Protein AF-A0A1M6M2Y8-F1 (afdb_monomer)

pLDDT: mean 76.92, std 15.59, range [41.81, 96.69]

Sequence (132 aa):
MNFKGLVFGFLFFLIISNGQVYSQQCHSYRVINIDSTENYYLISVERNHRKFLIVSLKKPMKPQRKILLSESYCFQLLKHKWMQELPVNVSDIPTSLIIEGKTIWSTEDDYSVYSTKNLKGLNYVKRGSCPN

Secondary structure (DSSP, 8-state):
--HHHHHHHHHHHHHHHH--------EEEEEEEEEE-SSEEEEEEEETTEEEEEEEE------SSB--TT-EEEE-EEE-HHHHSS-SSGGGS-SEEEETTEEEEETTS-PEEEEETTEETTEE---S----

Radius of gyration: 19.98 Å; Cα contacts (8 Å, |Δi|>4): 210; chains: 1; bounding box: 63×41×28 Å

Organism: NCBI:txid797419

Solvent-accessible surface area (backbone atoms only — not comparable to full-atom values): 7888 Å² total; per-residue (Å²): 132,65,67,70,60,54,54,52,51,52,54,53,48,50,55,60,68,70,54,70,70,76,71,72,69,38,40,70,28,32,26,74,45,79,49,69,57,93,59,34,33,43,35,33,28,34,48,95,94,41,49,36,33,35,53,27,56,66,57,97,66,87,74,85,40,64,69,53,76,75,38,72,47,69,41,39,77,37,79,26,69,78,70,71,71,56,57,91,49,80,91,63,50,70,64,54,46,69,55,93,90,38,79,77,40,36,78,90,44,84,50,54,59,22,28,47,85,32,45,57,32,62,23,54,41,95,63,92,75,54,84,131

Mean predicted aligned error: 11.97 Å

Nearest PDB structures (foldseek):
  4gop-assembly2_Y  TM=6.278E-01  e=3.301E-02  Mycosarcoma maydis
  8x70-assembly3_C  TM=6.243E-01  e=3.698E-02  Homo sapiens
  8soj-assembly1_B  TM=6.582E-01  e=8.652E-02  Enterovirus A71
  4jbm-assembly1_A  TM=6.202E-01  e=6.158E-02  Mus musculus
  4jbm-assembly2_B  TM=6.342E-01  e=9.157E-02  Mus musculus

Structure (mmCIF, N/CA/C/O backbone):
data_AF-A0A1M6M2Y8-F1
#
_entry.id   AF-A0A1M6M2Y8-F1
#
loop_
_atom_site.group_PDB
_atom_site.id
_atom_site.type_symbol
_atom_site.label_atom_id
_atom_site.label_alt_id
_atom_site.label_comp_id
_atom_site.label_asym_id
_atom_site.label_entity_id
_atom_site.label_seq_id
_atom_site.pdbx_PDB_ins_code
_atom_site.Cartn_x
_atom_site.Cartn_y
_atom_site.Cartn_z
_atom_site.occupancy
_atom_site.B_iso_or_equiv
_atom_site.auth_seq_id
_atom_site.auth_comp_id
_atom_site.auth_asym_id
_atom_site.auth_atom_id
_atom_site.pdbx_PDB_model_num
ATOM 1 N N . MET A 1 1 ? 56.062 17.357 -8.546 1.00 54.41 1 MET A N 1
ATOM 2 C CA . MET A 1 1 ? 54.637 16.979 -8.398 1.00 54.41 1 MET A CA 1
ATOM 3 C C . MET A 1 1 ? 54.313 16.997 -6.908 1.00 54.41 1 MET A C 1
ATOM 5 O O . MET A 1 1 ? 54.933 16.251 -6.162 1.00 54.41 1 MET A O 1
ATOM 9 N N . ASN A 1 2 ? 53.480 17.933 -6.442 1.00 57.50 2 ASN A N 1
ATOM 10 C CA . ASN A 1 2 ? 53.303 18.193 -5.007 1.00 57.50 2 ASN A CA 1
ATOM 11 C C . ASN A 1 2 ? 52.448 17.102 -4.347 1.00 57.50 2 ASN A C 1
ATOM 13 O O . ASN A 1 2 ? 51.243 17.037 -4.578 1.00 57.50 2 ASN A O 1
ATOM 17 N N . PHE A 1 3 ? 53.069 16.291 -3.486 1.00 64.38 3 PHE A N 1
ATOM 18 C CA . PHE A 1 3 ? 52.444 15.178 -2.754 1.00 64.38 3 PHE A CA 1
ATOM 19 C C . PHE A 1 3 ? 51.147 15.591 -2.029 1.00 64.38 3 PHE A C 1
ATOM 21 O O . PHE A 1 3 ? 50.171 14.849 -2.003 1.00 64.38 3 PHE A O 1
ATOM 28 N N . LYS A 1 4 ? 51.089 16.839 -1.541 1.00 63.75 4 LYS A N 1
ATOM 29 C CA . LYS A 1 4 ? 49.909 17.422 -0.882 1.00 63.75 4 LYS A CA 1
ATOM 30 C C . LYS A 1 4 ? 48.677 17.530 -1.795 1.00 63.75 4 LYS A C 1
ATOM 32 O O . LYS A 1 4 ? 47.564 17.333 -1.322 1.00 63.75 4 LYS A O 1
ATOM 37 N N . GLY A 1 5 ? 48.859 17.805 -3.090 1.00 66.50 5 GLY A N 1
ATOM 38 C CA . GLY A 1 5 ? 47.750 17.900 -4.050 1.00 66.50 5 GLY A CA 1
ATOM 39 C C . GLY A 1 5 ? 47.151 16.537 -4.406 1.00 66.50 5 GLY A C 1
ATOM 40 O O . GLY A 1 5 ? 45.947 16.424 -4.615 1.00 66.50 5 GLY A O 1
ATOM 41 N N . LEU A 1 6 ? 47.981 15.490 -4.395 1.00 70.12 6 LEU A N 1
ATOM 42 C CA . LEU A 1 6 ? 47.572 14.109 -4.664 1.00 70.12 6 LEU A CA 1
ATOM 43 C C . LEU A 1 6 ? 46.696 13.549 -3.533 1.00 70.12 6 LEU A C 1
ATOM 45 O O . LEU A 1 6 ? 45.670 12.926 -3.796 1.00 70.12 6 LEU A O 1
ATOM 49 N N . VAL A 1 7 ? 47.047 13.853 -2.279 1.00 73.12 7 VAL A N 1
ATOM 50 C CA . VAL A 1 7 ? 46.260 13.463 -1.097 1.00 73.12 7 VAL A CA 1
ATOM 51 C C . VAL A 1 7 ? 44.898 14.166 -1.073 1.00 73.12 7 VAL A C 1
ATOM 53 O O . VAL A 1 7 ? 43.882 13.525 -0.809 1.00 73.12 7 VAL A O 1
ATOM 56 N N . PHE A 1 8 ? 44.852 15.461 -1.406 1.00 69.12 8 PHE A N 1
ATOM 57 C CA . PHE A 1 8 ? 43.591 16.206 -1.494 1.00 69.12 8 PHE A CA 1
ATOM 58 C C . PHE A 1 8 ? 42.676 15.681 -2.608 1.00 69.12 8 PHE A C 1
ATOM 60 O O . PHE A 1 8 ? 41.477 15.522 -2.384 1.00 69.12 8 PHE A O 1
ATOM 67 N N . GLY A 1 9 ? 43.234 15.355 -3.779 1.00 71.56 9 GLY A N 1
ATOM 68 C CA . GLY A 1 9 ? 42.477 14.744 -4.873 1.00 71.56 9 GLY A CA 1
ATOM 69 C C . GLY A 1 9 ? 41.898 13.378 -4.498 1.00 71.56 9 GLY A C 1
ATOM 70 O O . GLY A 1 9 ? 40.733 13.109 -4.778 1.00 71.56 9 GLY A O 1
ATOM 71 N N . PHE A 1 10 ? 42.674 12.545 -3.798 1.00 72.81 10 PHE A N 1
ATOM 72 C CA . PHE A 1 10 ? 42.231 11.221 -3.353 1.00 72.81 10 PHE A CA 1
ATOM 73 C C . PHE A 1 10 ? 41.116 11.298 -2.297 1.00 72.81 10 PHE A C 1
ATOM 75 O O . PHE A 1 10 ? 40.130 10.570 -2.387 1.00 72.81 10 PHE A O 1
ATOM 82 N N . LEU A 1 11 ? 41.217 12.229 -1.340 1.00 69.94 11 LEU A N 1
ATOM 83 C CA . LEU A 1 11 ? 40.155 12.480 -0.357 1.00 69.94 11 LEU A CA 1
ATOM 84 C C . LEU A 1 11 ? 38.866 12.989 -1.014 1.00 69.94 11 LEU A C 1
ATOM 86 O O . LEU A 1 11 ? 37.782 12.530 -0.662 1.00 69.94 11 LEU A O 1
ATOM 90 N N . PHE A 1 12 ? 38.965 13.886 -1.998 1.00 65.94 12 PHE A N 1
ATOM 91 C CA . PHE A 1 12 ? 37.797 14.372 -2.738 1.00 65.94 12 PHE A CA 1
ATOM 92 C C . PHE A 1 12 ? 37.138 13.250 -3.557 1.00 65.94 12 PHE A C 1
ATOM 94 O O . PHE A 1 12 ? 35.914 13.128 -3.571 1.00 65.94 12 PHE A O 1
ATOM 101 N N . PHE A 1 13 ? 37.943 12.372 -4.165 1.00 63.41 13 PHE A N 1
ATOM 102 C CA . PHE A 1 13 ? 37.451 11.203 -4.893 1.00 63.41 13 PHE A CA 1
ATOM 103 C C . PHE A 1 13 ? 36.736 10.206 -3.970 1.00 63.41 13 PHE A C 1
ATOM 105 O O . PHE A 1 13 ? 35.665 9.728 -4.329 1.00 63.41 13 PHE A O 1
ATOM 112 N N . LEU A 1 14 ? 37.255 9.968 -2.757 1.00 65.44 14 LEU A N 1
ATOM 113 C CA . LEU A 1 14 ? 36.609 9.116 -1.747 1.00 65.44 14 LEU A CA 1
ATOM 114 C C . LEU A 1 14 ? 35.266 9.674 -1.254 1.00 65.44 14 LEU A C 1
ATOM 116 O O . LEU A 1 14 ? 34.343 8.902 -0.992 1.00 65.44 14 LEU A O 1
ATOM 120 N N . ILE A 1 15 ? 35.135 10.999 -1.135 1.00 62.66 15 ILE A N 1
ATOM 121 C CA . ILE A 1 15 ? 33.869 11.652 -0.764 1.00 62.66 15 ILE A CA 1
ATOM 122 C C . ILE A 1 15 ? 32.834 11.491 -1.887 1.00 62.66 15 ILE A C 1
ATOM 124 O O . ILE A 1 15 ? 31.676 11.184 -1.608 1.00 62.66 15 ILE A O 1
ATOM 128 N N . ILE A 1 16 ? 33.243 11.637 -3.152 1.00 61.31 16 ILE A N 1
ATOM 129 C CA . ILE A 1 16 ? 32.351 11.447 -4.307 1.00 61.31 16 ILE A CA 1
ATOM 130 C C . ILE A 1 16 ? 31.974 9.966 -4.472 1.00 61.31 16 ILE A C 1
ATOM 132 O O . ILE A 1 16 ? 30.812 9.661 -4.731 1.00 61.31 16 ILE A O 1
ATOM 136 N N . SER A 1 17 ? 32.916 9.036 -4.283 1.00 57.50 17 SER A N 1
ATOM 137 C CA . SER A 1 17 ? 32.672 7.601 -4.472 1.00 57.50 17 SER A CA 1
ATOM 138 C C . SER A 1 17 ? 31.852 6.971 -3.342 1.00 57.50 17 SER A C 1
ATOM 140 O O . SER A 1 17 ? 31.056 6.076 -3.607 1.00 57.50 17 SER A O 1
ATOM 142 N N . ASN A 1 18 ? 31.990 7.451 -2.099 1.00 51.19 18 ASN A N 1
ATOM 143 C CA . ASN A 1 18 ? 31.126 7.040 -0.980 1.00 51.19 18 ASN A CA 1
ATOM 144 C C . ASN A 1 18 ? 29.798 7.807 -0.934 1.00 51.19 18 ASN A C 1
ATOM 146 O O . ASN A 1 18 ? 28.884 7.430 -0.203 1.00 51.19 18 ASN A O 1
ATOM 150 N N . GLY A 1 19 ? 29.657 8.845 -1.757 1.00 47.97 19 GLY A N 1
ATOM 151 C CA . GLY A 1 19 ? 28.412 9.553 -2.012 1.00 47.97 19 GLY A CA 1
ATOM 152 C C . GLY A 1 19 ? 27.439 8.771 -2.894 1.00 47.97 19 GLY A C 1
ATOM 153 O O . GLY A 1 19 ? 26.688 9.386 -3.646 1.00 47.97 19 GLY A O 1
ATOM 154 N N . GLN A 1 20 ? 27.383 7.437 -2.801 1.00 41.94 20 GLN A N 1
ATOM 155 C CA . GLN A 1 20 ? 26.170 6.711 -3.178 1.00 41.94 20 GLN A CA 1
ATOM 156 C C . GLN A 1 20 ? 25.093 7.020 -2.135 1.00 41.94 20 GLN A C 1
ATOM 158 O O . GLN A 1 20 ? 24.687 6.188 -1.325 1.00 41.94 20 GLN A O 1
ATOM 163 N N . VAL A 1 21 ? 24.613 8.264 -2.158 1.00 45.44 21 VAL A N 1
ATOM 164 C CA . VAL A 1 21 ? 23.296 8.596 -1.646 1.00 45.44 21 VAL A CA 1
ATOM 165 C C . VAL A 1 21 ? 22.366 7.740 -2.489 1.00 45.44 21 VAL A C 1
ATOM 167 O O . VAL A 1 21 ? 22.090 8.071 -3.640 1.00 45.44 21 VAL A O 1
ATOM 170 N N . TYR A 1 22 ? 21.949 6.596 -1.946 1.00 43.72 22 TYR A N 1
ATOM 171 C CA . TYR A 1 22 ? 20.821 5.832 -2.453 1.00 43.72 22 TYR A CA 1
ATOM 172 C C . TYR A 1 22 ? 19.627 6.781 -2.411 1.00 43.72 22 TYR A C 1
ATOM 174 O O . TYR A 1 22 ? 18.881 6.831 -1.430 1.00 43.72 22 TYR A O 1
ATOM 182 N N . SER A 1 23 ? 19.484 7.604 -3.451 1.00 45.38 23 SER A N 1
ATOM 183 C CA . SER A 1 23 ? 18.272 8.351 -3.686 1.00 45.38 23 SER A CA 1
ATOM 184 C C . SER A 1 23 ? 17.229 7.264 -3.877 1.00 45.38 23 SER A C 1
ATOM 186 O O . SER A 1 23 ? 17.241 6.494 -4.834 1.00 45.38 23 SER A O 1
ATOM 188 N N . GLN A 1 24 ? 16.424 7.060 -2.844 1.00 56.03 24 GLN A N 1
ATOM 189 C CA . GLN A 1 24 ? 15.319 6.123 -2.882 1.00 56.03 24 GLN A CA 1
ATOM 190 C C . GLN A 1 24 ? 14.370 6.679 -3.939 1.00 56.03 24 GLN A C 1
ATOM 192 O O . GLN A 1 24 ? 13.633 7.627 -3.675 1.00 56.03 24 GLN A O 1
ATOM 197 N N . GLN A 1 25 ? 14.504 6.174 -5.165 1.00 68.69 25 GLN A N 1
ATOM 198 C CA . GLN A 1 25 ? 13.872 6.765 -6.333 1.00 68.69 25 GLN A CA 1
ATOM 199 C C . GLN A 1 25 ? 12.356 6.719 -6.149 1.00 68.69 25 GLN A C 1
ATOM 201 O O . GLN A 1 25 ? 11.756 5.661 -5.946 1.00 68.69 25 GLN A O 1
ATOM 206 N N . CYS A 1 26 ? 11.739 7.897 -6.169 1.00 82.25 26 CYS A N 1
ATOM 207 C CA . CYS A 1 26 ? 10.295 8.008 -6.188 1.00 82.25 26 CYS A CA 1
ATOM 208 C C . CYS A 1 26 ? 9.797 7.588 -7.576 1.00 82.25 26 CYS A C 1
ATOM 210 O O . CYS A 1 26 ? 10.320 8.040 -8.596 1.00 82.25 26 CYS A O 1
ATOM 212 N N . HIS A 1 27 ? 8.784 6.728 -7.619 1.00 89.38 27 HIS A N 1
ATOM 213 C CA . HIS A 1 27 ? 8.211 6.241 -8.872 1.00 89.38 27 HIS A CA 1
ATOM 214 C C . HIS A 1 27 ? 6.695 6.388 -8.865 1.00 89.38 27 HIS A C 1
ATOM 216 O O . HIS A 1 27 ? 6.080 6.398 -7.800 1.00 89.38 27 HIS A O 1
ATOM 222 N N . SER A 1 28 ? 6.099 6.489 -10.054 1.00 92.38 28 SER A N 1
ATOM 223 C CA . SER A 1 28 ? 4.647 6.452 -10.220 1.00 92.38 28 SER A CA 1
ATOM 224 C C . SER A 1 28 ? 4.140 5.016 -10.077 1.00 92.38 28 SER A C 1
ATOM 226 O O . SER A 1 28 ? 4.658 4.108 -10.733 1.00 92.38 28 SER A O 1
ATOM 228 N N . TYR A 1 29 ? 3.143 4.823 -9.218 1.00 93.94 29 TYR A N 1
ATOM 229 C CA . TYR A 1 29 ? 2.431 3.562 -9.045 1.00 93.94 29 TYR A CA 1
ATOM 230 C C . TYR A 1 29 ? 0.934 3.804 -9.165 1.00 93.94 29 TYR A C 1
ATOM 232 O O . TYR A 1 29 ? 0.416 4.796 -8.648 1.00 93.94 29 TYR A O 1
ATOM 240 N N . ARG A 1 30 ? 0.230 2.877 -9.809 1.00 95.88 30 ARG A N 1
ATOM 241 C CA . ARG A 1 30 ? -1.231 2.874 -9.881 1.00 95.88 30 ARG A CA 1
ATOM 242 C C . ARG A 1 30 ? -1.802 2.168 -8.658 1.00 95.88 30 ARG A C 1
ATOM 244 O O . ARG A 1 30 ? -1.350 1.079 -8.321 1.00 95.88 30 ARG A O 1
ATOM 251 N N . VAL A 1 31 ? -2.795 2.758 -8.003 1.00 96.44 31 VAL A N 1
ATOM 252 C CA . VAL A 1 31 ? -3.509 2.110 -6.895 1.00 96.44 31 VAL A CA 1
ATOM 253 C C . VAL A 1 31 ? -4.506 1.110 -7.469 1.00 96.44 31 VAL A C 1
ATOM 255 O O . VAL A 1 31 ? -5.388 1.489 -8.235 1.00 96.44 31 VAL A O 1
ATOM 258 N N . ILE A 1 32 ? -4.377 -0.161 -7.099 1.00 95.56 32 ILE A N 1
ATOM 259 C CA . ILE A 1 32 ? -5.225 -1.242 -7.625 1.00 95.56 32 ILE A CA 1
ATOM 260 C C . ILE A 1 32 ? -6.234 -1.749 -6.599 1.00 95.56 32 ILE A C 1
ATOM 262 O O . ILE A 1 32 ? -7.333 -2.140 -6.975 1.00 95.56 32 ILE A O 1
ATOM 266 N N . ASN A 1 33 ? -5.893 -1.702 -5.310 1.00 94.56 33 ASN A N 1
ATOM 267 C CA . ASN A 1 33 ? -6.803 -2.073 -4.235 1.00 94.56 33 ASN A CA 1
ATOM 268 C C . ASN A 1 33 ? -6.513 -1.255 -2.973 1.00 94.56 33 ASN A C 1
ATOM 270 O O . ASN A 1 33 ? -5.365 -0.894 -2.705 1.00 94.56 33 ASN A O 1
ATOM 274 N N . ILE A 1 34 ? -7.556 -0.976 -2.196 1.00 94.75 34 ILE A N 1
ATOM 275 C CA . ILE A 1 34 ? -7.457 -0.350 -0.878 1.00 94.75 34 ILE A CA 1
ATOM 276 C C . ILE A 1 34 ? -8.313 -1.170 0.071 1.00 94.75 34 ILE A C 1
ATOM 278 O O . ILE A 1 34 ? -9.531 -1.226 -0.068 1.00 94.75 34 ILE A O 1
ATOM 282 N N . ASP A 1 35 ? -7.663 -1.740 1.068 1.00 92.75 35 ASP A N 1
ATOM 283 C CA . ASP A 1 35 ? -8.287 -2.512 2.123 1.00 92.75 35 ASP A CA 1
ATOM 284 C C . ASP A 1 35 ? -7.883 -1.938 3.492 1.00 92.75 35 ASP A C 1
ATOM 286 O O . ASP A 1 35 ? -7.051 -1.026 3.596 1.00 92.75 35 ASP A O 1
ATOM 290 N N . SER A 1 36 ? -8.493 -2.421 4.569 1.00 91.31 36 SER A N 1
ATOM 291 C CA . SER A 1 36 ? -8.187 -1.972 5.920 1.00 91.31 36 SER A CA 1
ATOM 292 C C . SER A 1 36 ? -8.342 -3.070 6.962 1.00 91.31 36 SER A C 1
ATOM 294 O O . SER A 1 36 ? -9.168 -3.970 6.823 1.00 91.31 36 SER A O 1
ATOM 296 N N . THR A 1 37 ? -7.552 -2.952 8.020 1.00 89.81 37 THR A N 1
ATOM 297 C CA . THR A 1 37 ? -7.695 -3.691 9.278 1.00 89.81 37 THR A CA 1
ATOM 298 C C . THR A 1 37 ? -8.210 -2.736 10.355 1.00 89.81 37 THR A C 1
ATOM 300 O O . THR A 1 37 ? -8.757 -1.687 10.012 1.00 89.81 37 THR A O 1
ATOM 303 N N . GLU A 1 38 ? -8.056 -3.039 11.642 1.00 88.75 38 GLU A N 1
ATOM 304 C CA . GLU A 1 38 ? -8.403 -2.106 12.713 1.00 88.75 38 GLU A CA 1
ATOM 305 C C . GLU A 1 38 ? -7.523 -0.851 12.638 1.00 88.75 38 GLU A C 1
ATOM 307 O O . GLU A 1 38 ? -8.051 0.247 12.432 1.00 88.75 38 GLU A O 1
ATOM 312 N N . ASN A 1 39 ? -6.194 -1.015 12.664 1.00 90.31 39 ASN A N 1
ATOM 313 C CA . ASN A 1 39 ? -5.245 0.099 12.759 1.00 90.31 39 ASN A CA 1
ATOM 314 C C . ASN A 1 39 ? -4.522 0.447 11.455 1.00 90.31 39 ASN A C 1
ATOM 316 O O . ASN A 1 39 ? -3.840 1.476 11.393 1.00 90.31 39 ASN A O 1
ATOM 320 N N . TYR A 1 40 ? -4.674 -0.346 10.393 1.00 91.56 40 TYR A N 1
ATOM 321 C CA . TYR A 1 40 ? -3.919 -0.157 9.155 1.00 91.56 40 TYR A CA 1
ATOM 322 C C . TYR A 1 40 ? -4.811 -0.048 7.918 1.00 91.56 40 TYR A C 1
ATOM 324 O O . TYR A 1 40 ? -5.912 -0.591 7.845 1.00 91.56 40 TYR A O 1
ATOM 332 N N . TYR A 1 41 ? -4.308 0.678 6.925 1.00 93.50 41 TYR A N 1
ATOM 333 C CA . TYR A 1 41 ? -4.714 0.564 5.533 1.00 93.50 41 TYR A CA 1
ATOM 334 C C . TYR A 1 41 ? -3.704 -0.310 4.797 1.00 93.50 41 TYR A C 1
ATOM 336 O O . TYR A 1 41 ? -2.492 -0.133 4.953 1.00 93.50 41 TYR A O 1
ATOM 344 N N . LEU A 1 42 ? -4.227 -1.215 3.979 1.00 93.19 42 LEU A N 1
ATOM 345 C CA . LEU A 1 42 ? -3.489 -2.133 3.124 1.00 93.19 42 LEU A CA 1
ATOM 346 C C . LEU A 1 42 ? -3.735 -1.694 1.681 1.00 93.19 42 LEU A C 1
ATOM 348 O O . LEU A 1 42 ? -4.845 -1.804 1.169 1.00 93.19 42 LEU A O 1
ATOM 352 N N . ILE A 1 43 ? -2.729 -1.104 1.051 1.00 94.62 43 ILE A N 1
ATOM 353 C CA . ILE A 1 43 ? -2.883 -0.412 -0.229 1.00 94.62 43 ILE A CA 1
ATOM 354 C C . ILE A 1 43 ? -2.044 -1.154 -1.259 1.00 94.62 43 ILE A C 1
ATOM 356 O O . ILE A 1 43 ? -0.817 -1.042 -1.271 1.00 94.62 43 ILE A O 1
ATOM 360 N N . SER A 1 44 ? -2.703 -1.915 -2.122 1.00 94.00 44 SER A N 1
ATOM 361 C CA . SER A 1 44 ? -2.039 -2.592 -3.229 1.00 94.00 44 SER A CA 1
ATOM 362 C C . SER A 1 44 ? -1.824 -1.595 -4.360 1.00 94.00 44 SER A C 1
ATOM 364 O O . SER A 1 44 ? -2.759 -0.926 -4.814 1.00 94.00 44 SER A O 1
ATOM 366 N N . VAL A 1 45 ? -0.587 -1.508 -4.829 1.00 94.12 45 VAL A N 1
ATOM 367 C CA . VAL A 1 45 ? -0.190 -0.653 -5.944 1.00 94.12 45 VAL A CA 1
ATOM 368 C C . VAL A 1 45 ? 0.560 -1.465 -6.989 1.00 94.12 45 VAL A C 1
ATOM 370 O O . VAL A 1 45 ? 1.199 -2.462 -6.661 1.00 94.12 45 VAL A O 1
ATOM 373 N N . GLU A 1 46 ? 0.515 -1.039 -8.244 1.00 93.44 46 GLU A N 1
ATOM 374 C CA . GLU A 1 46 ? 1.238 -1.692 -9.331 1.00 93.44 46 GLU A CA 1
ATOM 375 C C . GLU A 1 46 ? 2.143 -0.716 -10.083 1.00 93.44 46 GLU A C 1
ATOM 377 O O . GLU A 1 46 ? 1.843 0.474 -10.228 1.00 93.44 46 GLU A O 1
ATOM 382 N N . ARG A 1 47 ? 3.251 -1.252 -10.594 1.00 91.94 47 ARG A N 1
ATOM 383 C CA . ARG A 1 47 ? 4.122 -0.601 -11.571 1.00 91.94 47 ARG A CA 1
ATOM 384 C C . ARG A 1 47 ? 4.759 -1.667 -12.454 1.00 91.94 47 ARG A C 1
ATOM 386 O O . ARG A 1 47 ? 5.354 -2.608 -11.938 1.00 91.94 47 ARG A O 1
ATOM 393 N N . ASN A 1 48 ? 4.704 -1.486 -13.774 1.00 90.25 48 ASN A N 1
ATOM 394 C CA . ASN A 1 48 ? 5.295 -2.407 -14.755 1.00 90.25 48 ASN A CA 1
ATOM 395 C C . ASN A 1 48 ? 4.851 -3.869 -14.537 1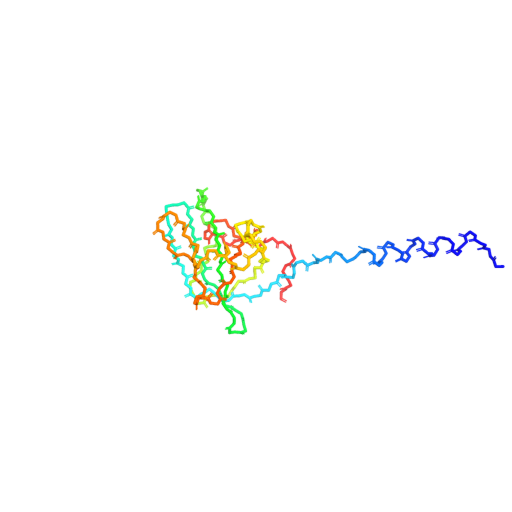.00 90.25 48 ASN A C 1
ATOM 397 O O . ASN A 1 48 ? 5.694 -4.764 -14.519 1.00 90.25 48 ASN A O 1
ATOM 401 N N . HIS A 1 49 ? 3.550 -4.094 -14.307 1.00 87.25 49 HIS A N 1
ATOM 402 C CA . HIS A 1 49 ? 2.948 -5.401 -13.988 1.00 87.25 49 HIS A CA 1
ATOM 403 C C . HIS A 1 49 ? 3.446 -6.062 -12.692 1.00 87.25 49 HIS A C 1
ATOM 405 O O . HIS A 1 49 ? 3.038 -7.173 -12.368 1.00 87.25 49 HIS A O 1
ATOM 411 N N . ARG A 1 50 ? 4.306 -5.389 -11.919 1.00 87.56 50 ARG A N 1
ATOM 412 C CA . ARG A 1 50 ? 4.709 -5.828 -10.583 1.00 87.56 50 ARG A CA 1
ATOM 413 C C . ARG A 1 50 ? 3.813 -5.175 -9.556 1.00 87.56 50 ARG A C 1
ATOM 415 O O . ARG A 1 50 ? 3.544 -3.973 -9.644 1.00 87.56 50 ARG A O 1
ATOM 422 N N . LYS A 1 51 ? 3.384 -5.957 -8.575 1.00 89.25 51 LYS A N 1
ATOM 423 C CA . LYS A 1 51 ? 2.508 -5.481 -7.518 1.00 89.25 51 LYS A CA 1
ATOM 424 C C . LYS A 1 51 ? 3.265 -5.329 -6.203 1.00 89.25 51 LYS A C 1
ATOM 426 O O . LYS A 1 51 ? 4.186 -6.076 -5.894 1.00 89.25 51 LYS A O 1
ATOM 431 N N . PHE A 1 52 ? 2.864 -4.338 -5.424 1.00 90.19 52 PHE A N 1
ATOM 432 C CA . PHE A 1 52 ? 3.493 -3.964 -4.167 1.00 90.19 52 PHE A CA 1
ATOM 433 C C . PHE A 1 52 ? 2.397 -3.676 -3.146 1.00 90.19 52 PHE A C 1
ATOM 435 O O . PHE A 1 52 ? 1.378 -3.076 -3.490 1.00 90.19 52 PHE A O 1
ATOM 442 N N . LEU A 1 53 ? 2.604 -4.073 -1.893 1.00 91.69 53 LEU A N 1
ATOM 443 C CA . LEU A 1 53 ? 1.676 -3.761 -0.814 1.00 91.69 53 LEU A CA 1
ATOM 444 C C . LEU A 1 53 ? 2.254 -2.657 0.063 1.00 91.69 53 LEU A C 1
ATOM 446 O O . LEU A 1 53 ? 3.321 -2.816 0.650 1.00 91.69 53 LEU A O 1
ATOM 450 N N . ILE A 1 54 ? 1.544 -1.542 0.183 1.00 92.69 54 ILE A N 1
ATOM 451 C CA . ILE A 1 54 ? 1.876 -0.475 1.121 1.00 92.69 54 ILE A CA 1
ATOM 452 C C . ILE A 1 54 ? 1.015 -0.640 2.368 1.00 92.69 54 ILE A C 1
ATOM 454 O O . ILE A 1 54 ? -0.211 -0.658 2.280 1.00 92.69 54 ILE A O 1
ATOM 458 N N . VAL A 1 55 ? 1.651 -0.675 3.535 1.00 92.19 55 VAL A N 1
ATOM 459 C CA . VAL A 1 55 ? 0.962 -0.638 4.825 1.00 92.19 55 VAL A CA 1
ATOM 460 C C . VAL A 1 55 ? 1.090 0.753 5.433 1.00 92.19 55 VAL A C 1
ATOM 462 O O . VAL A 1 55 ? 2.183 1.315 5.542 1.00 92.19 55 VAL A O 1
ATOM 465 N N . SER A 1 56 ? -0.049 1.339 5.798 1.00 92.56 56 SER A N 1
ATOM 466 C CA . SER A 1 56 ? -0.141 2.714 6.287 1.00 92.56 56 SER A CA 1
ATOM 467 C C . SER A 1 56 ? -1.024 2.782 7.527 1.00 92.56 56 SER A C 1
ATOM 469 O O . SER A 1 56 ? -2.172 2.355 7.498 1.00 92.56 56 SER A O 1
ATOM 471 N N . LEU A 1 57 ? -0.508 3.338 8.624 1.00 92.00 57 LEU A N 1
ATOM 472 C CA . LEU A 1 57 ? -1.265 3.467 9.871 1.00 92.00 57 LEU A CA 1
ATOM 473 C C . LEU A 1 57 ? -2.474 4.399 9.688 1.00 92.00 57 LEU A C 1
ATOM 475 O O . LEU A 1 57 ? -2.341 5.501 9.137 1.00 92.00 57 LEU A O 1
ATOM 479 N N . LYS A 1 58 ? -3.631 4.006 10.224 1.00 91.81 58 LYS A N 1
ATOM 480 C CA . LYS A 1 58 ? -4.790 4.884 10.381 1.00 91.81 58 LYS A CA 1
ATOM 481 C C . LYS A 1 58 ? -4.447 5.970 11.393 1.00 91.81 58 LYS A C 1
ATOM 483 O O . LYS A 1 58 ? -4.399 5.743 12.595 1.00 91.81 58 LYS A O 1
ATOM 488 N N . LYS A 1 59 ? -4.170 7.173 10.896 1.00 82.31 59 LYS A N 1
ATOM 489 C CA . LYS A 1 59 ? -3.983 8.359 11.734 1.00 82.31 59 LYS A CA 1
ATOM 490 C C . LYS A 1 59 ? -5.164 9.305 11.550 1.00 82.31 59 LYS A C 1
ATOM 492 O O . LYS A 1 59 ? -5.541 9.546 10.400 1.00 82.31 59 LYS A O 1
ATOM 497 N N . PRO A 1 60 ? -5.716 9.875 12.635 1.00 76.44 60 PRO A N 1
ATOM 498 C CA . PRO A 1 60 ? -6.718 10.922 12.525 1.00 76.44 60 PRO A CA 1
ATOM 499 C C . PRO A 1 60 ? -6.077 12.136 11.847 1.00 76.44 60 PRO A C 1
ATOM 501 O O . PRO A 1 60 ? -5.144 12.749 12.365 1.00 76.44 60 PRO A O 1
ATOM 504 N N . MET A 1 61 ? -6.534 12.449 10.638 1.00 75.31 61 MET A N 1
ATOM 505 C CA . MET A 1 61 ? -6.064 13.598 9.873 1.00 75.31 61 MET A CA 1
ATOM 506 C C . MET A 1 61 ? -7.195 14.094 8.978 1.00 75.31 61 MET A C 1
ATOM 508 O O . MET A 1 61 ? -7.926 13.286 8.406 1.00 75.31 61 MET A O 1
ATOM 512 N N . LYS A 1 62 ? -7.326 15.416 8.820 1.00 74.19 62 LYS A N 1
ATOM 513 C CA . LYS A 1 62 ? -8.235 15.981 7.817 1.00 74.19 62 LYS A CA 1
ATOM 514 C C . 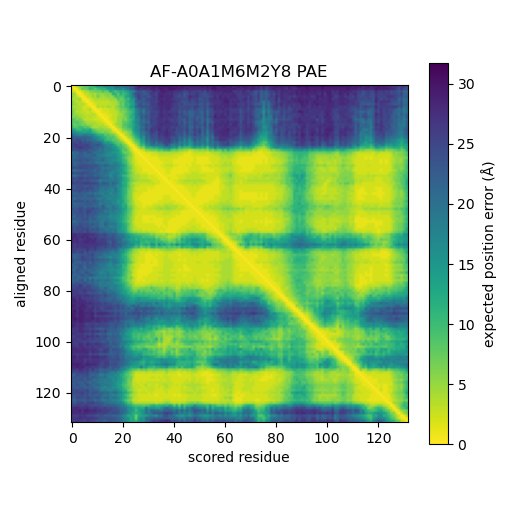LYS A 1 62 ? -7.707 15.611 6.422 1.00 74.19 62 LYS A C 1
ATOM 516 O O . LYS A 1 62 ? -6.569 15.979 6.112 1.00 74.19 62 LYS A O 1
ATOM 521 N N . PRO A 1 63 ? -8.466 14.863 5.603 1.00 68.00 63 PRO A N 1
ATOM 522 C CA . PRO A 1 63 ? -8.013 14.484 4.274 1.00 68.00 63 PRO A CA 1
ATOM 523 C C . PRO A 1 63 ? -7.920 15.738 3.403 1.00 68.00 63 PRO A C 1
ATOM 525 O O . PRO A 1 63 ? -8.888 16.477 3.265 1.00 68.00 63 PRO A O 1
ATOM 528 N N . GLN A 1 64 ? -6.745 15.981 2.831 1.00 80.69 64 GLN A N 1
ATOM 529 C CA . GLN A 1 64 ? -6.530 17.033 1.835 1.00 80.69 64 GLN A CA 1
ATOM 530 C C . GLN A 1 64 ? -6.558 16.448 0.424 1.00 80.69 64 GLN A C 1
ATOM 532 O O . GLN A 1 64 ? -7.165 17.012 -0.478 1.00 80.69 64 GLN A O 1
ATOM 537 N N . ARG A 1 65 ? -5.916 15.292 0.234 1.00 89.62 65 ARG A N 1
ATOM 538 C CA . ARG A 1 65 ? -5.859 14.579 -1.041 1.00 89.62 65 ARG A CA 1
ATOM 539 C C . ARG A 1 65 ? -5.862 13.083 -0.773 1.00 89.62 65 ARG A C 1
ATOM 541 O O . ARG A 1 65 ? -4.812 12.470 -0.595 1.00 89.62 65 ARG A O 1
ATOM 548 N N . LYS A 1 66 ? -7.053 12.498 -0.689 1.00 93.19 66 LYS A N 1
ATOM 549 C CA . LYS A 1 66 ? -7.216 11.052 -0.518 1.00 93.19 66 LYS A CA 1
ATOM 550 C C . LYS A 1 66 ? -6.746 10.337 -1.790 1.00 93.19 66 LYS A C 1
ATOM 552 O O . LYS A 1 66 ? -7.050 10.800 -2.887 1.00 93.19 66 LYS A O 1
ATOM 557 N N . ILE A 1 67 ? -6.002 9.243 -1.646 1.00 94.50 67 ILE A N 1
ATOM 558 C CA . ILE A 1 67 ? -5.723 8.365 -2.784 1.00 94.50 67 ILE A CA 1
ATOM 559 C C . ILE A 1 67 ? -7.003 7.663 -3.235 1.00 94.50 67 ILE A C 1
ATOM 561 O O . ILE A 1 67 ? -7.852 7.320 -2.408 1.00 94.50 67 ILE A O 1
ATOM 565 N N . LEU A 1 68 ? -7.133 7.454 -4.538 1.00 96.00 68 LEU A N 1
ATOM 566 C CA . LEU A 1 68 ? -8.284 6.809 -5.157 1.00 96.00 68 LEU A CA 1
ATOM 567 C C . LEU A 1 68 ? -7.840 5.557 -5.911 1.00 96.00 68 LEU A C 1
ATOM 569 O O . LEU A 1 68 ? -6.684 5.439 -6.312 1.00 96.00 68 LEU A O 1
ATOM 573 N N . LEU A 1 69 ? -8.771 4.621 -6.086 1.00 96.69 69 LEU A N 1
ATOM 574 C CA . LEU A 1 69 ? -8.558 3.437 -6.913 1.00 96.69 69 LEU A CA 1
ATOM 575 C C . LEU A 1 69 ? -8.333 3.841 -8.373 1.00 96.69 69 LEU A C 1
ATOM 577 O O . LEU A 1 69 ? -8.904 4.816 -8.847 1.00 96.69 69 LEU A O 1
ATOM 581 N N . SER A 1 70 ? -7.522 3.062 -9.083 1.00 95.00 70 SER A N 1
ATOM 582 C CA . SER A 1 70 ? -7.101 3.273 -10.475 1.0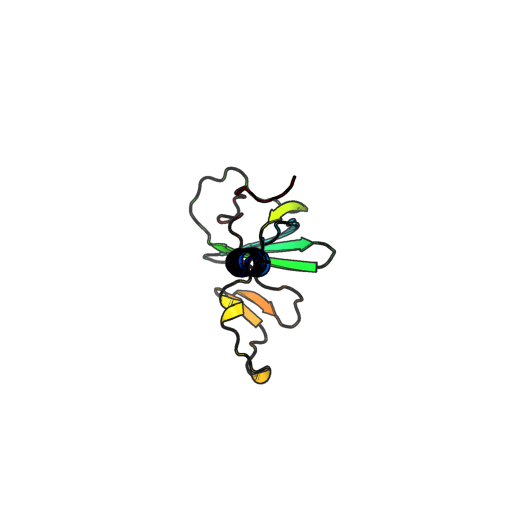0 95.00 70 SER A CA 1
ATOM 583 C C . SER A 1 70 ? -6.316 4.551 -10.775 1.00 95.00 70 SER A C 1
ATOM 585 O O . SER A 1 70 ? -5.820 4.683 -11.889 1.00 95.00 70 SER A O 1
ATOM 587 N N . GLU A 1 71 ? -6.117 5.430 -9.796 1.00 96.06 71 GLU A N 1
ATOM 588 C CA . GLU A 1 71 ? -5.289 6.624 -9.936 1.00 96.06 71 GLU A CA 1
ATOM 589 C C . GLU A 1 71 ? -3.808 6.324 -9.689 1.00 96.06 71 GLU A C 1
ATOM 591 O O . GLU A 1 71 ? -3.438 5.413 -8.937 1.00 96.06 71 GLU A O 1
ATOM 596 N N . SER A 1 72 ? -2.944 7.124 -10.315 1.00 94.69 72 SER A N 1
ATOM 597 C CA . SER A 1 72 ? -1.494 7.015 -10.171 1.00 94.69 72 SER A CA 1
ATOM 598 C C . SER A 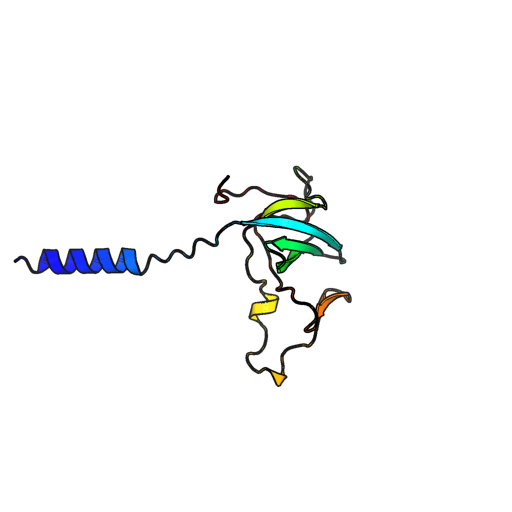1 72 ? -0.92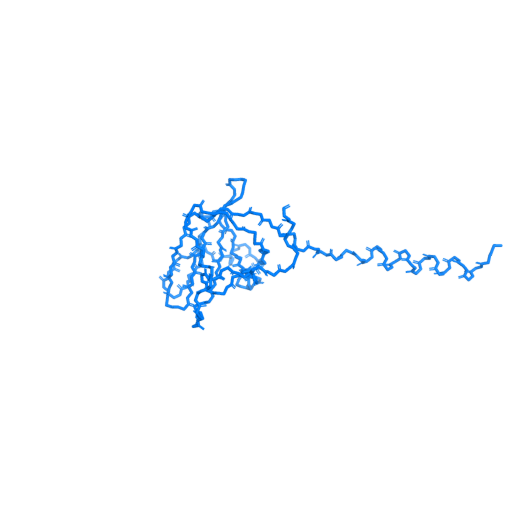5 8.077 -9.238 1.00 94.69 72 SER A C 1
ATOM 600 O O . SER A 1 72 ? -1.257 9.260 -9.316 1.00 94.69 72 SER A O 1
ATOM 602 N N . TYR A 1 73 ? -0.011 7.653 -8.367 1.00 93.06 73 TYR A N 1
ATOM 603 C CA . TYR A 1 73 ? 0.672 8.527 -7.422 1.00 93.06 73 TYR A CA 1
ATOM 604 C C . TYR A 1 73 ? 2.154 8.195 -7.363 1.00 93.06 73 TYR A C 1
ATOM 606 O O . TYR A 1 73 ? 2.567 7.038 -7.450 1.00 93.06 73 TYR A O 1
ATOM 614 N N . CYS A 1 74 ? 2.961 9.228 -7.147 1.00 91.69 74 CYS A N 1
ATOM 615 C CA . CYS A 1 74 ? 4.387 9.056 -6.953 1.00 91.69 74 CYS A CA 1
ATOM 616 C C . CYS A 1 74 ? 4.669 8.660 -5.498 1.00 91.69 74 CYS A C 1
ATOM 618 O O . CYS A 1 74 ? 4.460 9.468 -4.584 1.00 91.69 74 CYS A O 1
ATOM 620 N N . PHE A 1 75 ? 5.136 7.427 -5.292 1.00 91.00 75 PHE A N 1
ATOM 621 C CA . PHE A 1 75 ? 5.509 6.893 -3.986 1.00 91.00 75 PHE A CA 1
ATOM 622 C C . PHE A 1 75 ? 7.003 6.581 -3.918 1.00 91.00 75 PHE A C 1
ATOM 624 O O . PHE A 1 75 ? 7.601 6.023 -4.837 1.00 91.00 75 PHE A O 1
ATOM 631 N N . GLN A 1 76 ? 7.594 6.883 -2.770 1.00 90.88 76 GLN A N 1
ATOM 632 C CA . GLN A 1 76 ? 8.884 6.359 -2.353 1.00 90.88 76 GLN A CA 1
ATOM 633 C C . G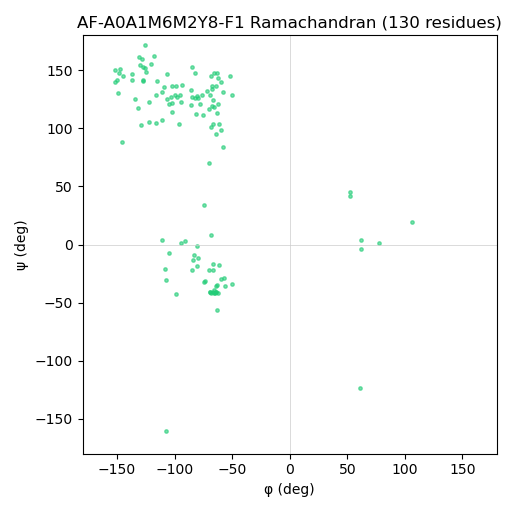LN A 1 76 ? 8.627 5.151 -1.453 1.00 90.88 76 GLN A C 1
ATOM 635 O O . GLN A 1 76 ? 8.207 5.310 -0.301 1.00 90.88 76 GLN A O 1
ATOM 640 N N . LEU A 1 77 ? 8.816 3.949 -1.995 1.00 89.62 77 LEU A N 1
ATOM 641 C CA . LEU A 1 77 ? 8.581 2.701 -1.272 1.00 89.62 77 LEU A CA 1
ATOM 642 C C . LEU A 1 77 ? 9.815 2.316 -0.456 1.00 89.62 77 LEU A C 1
ATOM 644 O O . LEU A 1 77 ? 10.921 2.220 -0.982 1.00 89.62 77 LEU A O 1
ATOM 648 N N . LEU A 1 78 ? 9.615 2.076 0.837 1.00 88.06 78 LEU A N 1
ATOM 649 C CA . LEU A 1 78 ? 10.635 1.610 1.772 1.00 88.06 78 LEU A CA 1
ATOM 650 C C . LEU A 1 78 ? 10.224 0.235 2.271 1.00 88.06 78 LEU A C 1
ATOM 652 O O . LEU A 1 78 ? 9.087 0.091 2.721 1.00 88.06 78 LEU A O 1
ATOM 656 N N . LYS A 1 79 ? 11.117 -0.762 2.204 1.00 84.69 79 LYS A N 1
ATOM 657 C CA . LYS A 1 79 ? 10.822 -2.098 2.747 1.00 84.69 79 LYS A CA 1
ATOM 658 C C . LYS A 1 79 ? 10.306 -1.957 4.178 1.00 84.69 79 LYS A C 1
ATOM 660 O O . LYS A 1 79 ? 10.906 -1.239 4.982 1.00 84.69 79 LYS A O 1
ATOM 665 N N . HIS A 1 80 ? 9.166 -2.579 4.462 1.00 80.75 80 HIS A N 1
ATOM 666 C CA . HIS A 1 80 ? 8.551 -2.474 5.776 1.00 80.75 80 HIS A CA 1
ATOM 667 C C . HIS A 1 80 ? 9.440 -3.147 6.830 1.00 80.75 80 HIS A C 1
ATOM 669 O O . HIS A 1 80 ? 10.104 -4.138 6.529 1.00 80.75 80 HIS A O 1
ATOM 675 N N . LYS A 1 81 ? 9.438 -2.636 8.068 1.00 77.25 81 LYS A N 1
ATOM 676 C CA . LYS A 1 81 ? 10.242 -3.201 9.170 1.00 77.25 81 LYS A CA 1
ATOM 677 C C . LYS A 1 81 ? 9.942 -4.682 9.418 1.00 77.25 81 LYS A C 1
ATOM 679 O O . LYS A 1 81 ? 10.859 -5.453 9.637 1.00 77.25 81 LYS A O 1
ATOM 684 N N . TRP A 1 82 ? 8.685 -5.086 9.250 1.00 72.25 82 TRP A N 1
ATOM 685 C CA . TRP A 1 82 ? 8.266 -6.490 9.344 1.00 72.25 82 TRP A CA 1
ATOM 686 C C . TRP A 1 82 ? 8.996 -7.425 8.373 1.00 72.25 82 TRP A C 1
ATOM 688 O O . TRP A 1 82 ? 9.195 -8.585 8.691 1.00 72.25 82 TRP A O 1
ATOM 698 N N . MET A 1 83 ? 9.446 -6.924 7.218 1.00 66.94 83 MET A N 1
ATOM 699 C CA . MET A 1 83 ? 10.249 -7.713 6.274 1.00 66.94 83 MET A CA 1
ATOM 700 C C . MET A 1 83 ? 11.745 -7.712 6.620 1.00 66.94 83 MET A C 1
ATOM 702 O O . MET A 1 83 ? 12.502 -8.471 6.027 1.00 66.94 83 MET A O 1
ATOM 706 N N . GLN A 1 84 ? 12.197 -6.830 7.518 1.00 62.28 84 GLN A N 1
ATOM 707 C CA . GLN A 1 84 ? 13.589 -6.778 7.986 1.00 62.28 84 GLN A CA 1
ATOM 708 C C . GLN A 1 84 ? 13.843 -7.759 9.137 1.00 62.28 84 GLN A C 1
ATOM 710 O O . GLN A 1 84 ? 14.986 -8.136 9.360 1.00 62.28 84 GLN A O 1
ATOM 715 N N . GLU A 1 85 ? 12.788 -8.172 9.842 1.00 59.22 85 GLU A N 1
ATOM 716 C CA . GLU A 1 85 ? 12.841 -9.108 10.973 1.00 59.22 85 GLU A CA 1
ATOM 717 C C . GLU A 1 85 ? 12.670 -10.577 10.546 1.00 59.22 85 GLU A C 1
ATOM 719 O O . GLU A 1 85 ? 12.645 -11.465 11.396 1.00 59.22 85 GLU A O 1
ATOM 724 N N . LEU A 1 86 ? 12.558 -10.856 9.241 1.00 59.84 86 LEU A N 1
ATOM 725 C CA . LEU A 1 86 ? 12.428 -12.225 8.747 1.00 59.84 86 LEU A CA 1
ATOM 726 C C . LEU A 1 86 ? 13.730 -13.013 8.979 1.00 59.84 86 LEU A C 1
ATOM 728 O O . LEU A 1 86 ? 14.813 -12.498 8.676 1.00 59.84 86 LEU A O 1
ATOM 732 N N . PRO A 1 87 ? 13.645 -14.254 9.491 1.00 57.06 87 PRO A N 1
ATOM 733 C CA . PRO A 1 87 ? 14.818 -15.088 9.709 1.00 57.06 87 PRO A CA 1
ATOM 734 C C . PRO A 1 87 ? 15.526 -15.384 8.382 1.00 57.06 87 PRO A C 1
ATOM 736 O O . PRO A 1 87 ? 14.904 -15.571 7.339 1.00 57.06 87 PRO A O 1
ATOM 739 N N . VAL A 1 88 ? 16.860 -15.421 8.431 1.00 55.34 88 VAL A N 1
ATOM 740 C CA . VAL A 1 88 ? 17.726 -15.651 7.258 1.00 55.34 88 VAL A CA 1
ATOM 741 C C . VAL A 1 88 ? 17.611 -17.097 6.746 1.00 55.34 88 VAL A C 1
ATOM 743 O O . VAL A 1 88 ? 17.890 -17.365 5.578 1.00 55.34 88 VAL A O 1
ATOM 746 N N . ASN A 1 89 ? 17.173 -18.027 7.601 1.00 57.41 89 ASN A N 1
ATOM 747 C CA . ASN A 1 89 ? 16.991 -19.430 7.252 1.00 57.41 89 ASN A CA 1
ATOM 748 C C . ASN A 1 89 ? 15.650 -19.663 6.552 1.00 57.41 89 ASN A C 1
ATOM 750 O O . ASN A 1 89 ? 14.588 -19.354 7.086 1.00 57.41 89 ASN A O 1
ATOM 754 N N . VAL A 1 90 ? 15.716 -20.286 5.374 1.00 55.62 90 VAL A N 1
ATOM 755 C CA . VAL A 1 90 ? 14.565 -20.568 4.500 1.00 55.62 90 VAL A CA 1
ATOM 756 C C . VAL A 1 90 ? 13.504 -21.446 5.179 1.00 55.62 90 VAL A C 1
ATOM 758 O O . VAL A 1 90 ? 12.324 -21.300 4.882 1.00 55.62 90 VAL A O 1
ATOM 761 N N . SER A 1 91 ? 13.905 -22.314 6.116 1.00 56.09 91 SER A N 1
ATOM 762 C CA . SER A 1 91 ? 13.000 -23.185 6.885 1.00 56.09 91 SER A CA 1
ATOM 763 C C . SER A 1 91 ? 12.069 -22.432 7.833 1.00 56.09 91 SER A C 1
ATOM 765 O O . SER A 1 91 ? 11.026 -22.963 8.202 1.00 56.09 91 SER A O 1
ATOM 767 N N . ASP A 1 92 ? 12.438 -21.206 8.206 1.00 57.22 92 ASP A N 1
ATOM 768 C CA . ASP A 1 92 ? 11.761 -20.431 9.246 1.00 57.22 92 ASP A CA 1
ATOM 769 C C . ASP A 1 92 ? 11.014 -19.228 8.650 1.00 57.22 92 ASP A C 1
ATOM 771 O O . ASP A 1 92 ? 10.460 -18.408 9.385 1.00 57.22 92 ASP A O 1
ATOM 775 N N . ILE A 1 93 ? 11.004 -19.095 7.316 1.00 60.56 93 ILE A N 1
ATOM 776 C CA . ILE A 1 93 ? 10.279 -18.023 6.638 1.00 60.56 93 ILE A CA 1
ATOM 777 C C . ILE A 1 93 ? 8.779 -18.308 6.797 1.00 60.56 93 ILE A C 1
ATOM 779 O O . ILE A 1 93 ? 8.292 -19.317 6.281 1.00 60.56 93 ILE A O 1
ATOM 783 N N . PRO A 1 94 ? 8.020 -17.439 7.486 1.00 62.50 94 PRO A N 1
ATOM 784 C CA . PRO A 1 94 ? 6.583 -17.611 7.618 1.00 62.50 94 PRO A CA 1
ATOM 785 C C . PRO A 1 94 ? 5.934 -17.661 6.230 1.00 62.50 94 PRO A C 1
ATOM 787 O O . PRO A 1 94 ? 6.184 -16.805 5.385 1.00 62.50 94 PRO A O 1
ATOM 790 N N . THR A 1 95 ? 5.075 -18.655 5.997 1.00 68.81 95 THR A N 1
ATOM 791 C CA . THR A 1 95 ? 4.352 -18.838 4.723 1.00 68.81 95 THR A CA 1
ATOM 792 C C . THR A 1 95 ? 3.336 -17.734 4.452 1.00 68.81 95 THR A C 1
ATOM 794 O O . THR A 1 95 ? 2.894 -17.567 3.314 1.00 68.81 95 THR A O 1
ATOM 797 N N . SER A 1 96 ? 2.972 -16.975 5.490 1.00 71.81 96 SER A N 1
ATOM 798 C CA . SER A 1 96 ? 2.108 -15.809 5.398 1.00 71.81 96 SER A CA 1
ATOM 799 C C . SER A 1 96 ? 2.397 -14.794 6.501 1.00 71.81 96 SER A C 1
ATOM 801 O O . SER A 1 96 ? 2.784 -15.162 7.610 1.00 71.81 96 SER A O 1
ATOM 803 N N . LEU A 1 97 ? 2.172 -13.516 6.209 1.00 74.81 97 LEU A N 1
ATOM 804 C CA . LEU A 1 97 ? 2.183 -12.435 7.183 1.00 74.81 97 LEU A CA 1
ATOM 805 C C . LEU A 1 97 ? 0.737 -12.057 7.506 1.00 74.81 97 LEU A C 1
ATOM 807 O O . LEU A 1 97 ? -0.029 -11.677 6.618 1.00 74.81 97 LEU A O 1
ATOM 811 N N . ILE A 1 98 ? 0.373 -12.157 8.781 1.00 76.56 98 ILE A N 1
ATOM 812 C CA . ILE A 1 98 ? -0.962 -11.827 9.286 1.00 76.56 98 ILE A CA 1
ATOM 813 C C . ILE A 1 98 ? -0.863 -10.564 10.139 1.00 76.56 98 ILE A C 1
ATOM 815 O O . ILE A 1 98 ? -0.021 -10.469 11.030 1.00 76.56 98 ILE A 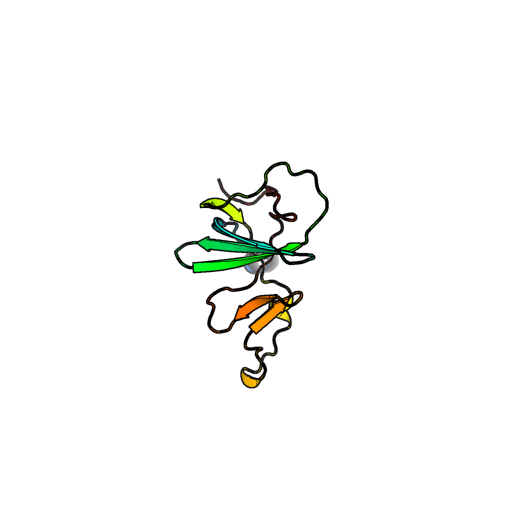O 1
ATOM 819 N N . ILE A 1 99 ? -1.745 -9.599 9.886 1.00 74.56 99 ILE A N 1
ATOM 820 C CA . ILE A 1 99 ? -1.903 -8.387 10.693 1.00 74.56 99 ILE A CA 1
ATOM 821 C C . ILE A 1 99 ? -3.338 -8.334 11.176 1.00 74.56 99 ILE A C 1
ATOM 823 O O . ILE A 1 99 ? -4.255 -8.314 10.360 1.00 74.56 99 ILE A O 1
ATOM 827 N N . GLU A 1 100 ? -3.528 -8.278 12.495 1.00 79.94 100 GLU A N 1
ATOM 828 C CA . GLU A 1 100 ? -4.856 -8.107 13.108 1.00 79.94 100 GLU A CA 1
ATOM 829 C C . GLU A 1 100 ? -5.873 -9.143 12.591 1.00 79.94 100 GLU A C 1
ATOM 831 O O . GLU A 1 100 ? -7.009 -8.821 12.259 1.00 79.94 100 GLU A O 1
ATOM 836 N N . GLY A 1 101 ? -5.433 -10.400 12.457 1.00 73.75 101 GLY A N 1
ATOM 837 C CA . GLY A 1 101 ? -6.260 -11.507 11.965 1.00 73.75 101 GLY A CA 1
ATOM 838 C C . GLY A 1 101 ? -6.470 -11.541 10.447 1.00 73.75 101 GLY A C 1
ATOM 839 O O . GLY A 1 101 ? -7.143 -12.441 9.954 1.00 73.75 101 GLY A O 1
ATOM 840 N N . LYS A 1 102 ? -5.883 -10.607 9.690 1.00 74.50 102 LYS A N 1
ATOM 841 C CA . LYS A 1 102 ? -5.962 -10.564 8.228 1.00 74.50 102 LYS A CA 1
ATOM 842 C C . LYS A 1 102 ? -4.644 -10.973 7.585 1.00 74.50 102 LYS A C 1
ATOM 844 O O . LYS A 1 102 ? -3.609 -10.369 7.858 1.00 74.50 102 LYS A O 1
ATOM 849 N N . THR A 1 103 ? -4.686 -11.964 6.702 1.00 77.19 103 THR A N 1
ATOM 850 C CA . THR A 1 103 ? -3.541 -12.329 5.860 1.00 77.19 103 THR A CA 1
ATOM 851 C C . THR A 1 103 ? -3.260 -11.200 4.875 1.00 77.19 103 THR A C 1
ATOM 853 O O . THR A 1 103 ? -4.128 -10.830 4.088 1.00 77.19 103 THR A O 1
ATOM 856 N N . ILE A 1 104 ? -2.063 -10.623 4.949 1.00 72.31 104 ILE A N 1
ATOM 857 C CA . ILE A 1 104 ? -1.654 -9.484 4.117 1.00 72.31 104 ILE A CA 1
ATOM 858 C C . ILE A 1 104 ? -0.626 -9.851 3.051 1.00 72.31 104 ILE A C 1
ATOM 860 O O . ILE A 1 104 ? -0.454 -9.125 2.079 1.00 72.31 104 ILE A O 1
ATOM 864 N N . TRP A 1 105 ? 0.073 -10.958 3.246 1.00 71.25 105 TRP A N 1
ATOM 865 C CA . TRP A 1 105 ? 1.046 -11.495 2.315 1.00 71.25 105 TRP A CA 1
ATOM 866 C C . TRP A 1 105 ? 1.093 -13.000 2.520 1.00 71.25 105 TRP A C 1
ATOM 868 O O . TRP A 1 105 ? 1.055 -13.457 3.662 1.00 71.25 105 TRP A O 1
ATOM 878 N N . SER A 1 106 ? 1.185 -13.756 1.439 1.00 66.56 106 SER A N 1
ATOM 879 C CA . SER A 1 106 ? 1.509 -15.175 1.460 1.00 66.56 106 SER A CA 1
ATOM 880 C C . SER A 1 106 ? 2.659 -15.442 0.496 1.00 66.56 106 SER A C 1
ATOM 882 O O . SER A 1 106 ? 2.921 -14.648 -0.400 1.00 66.56 106 SER A O 1
ATOM 884 N N . THR A 1 107 ? 3.357 -16.560 0.664 1.00 63.59 107 THR A N 1
ATOM 885 C CA . THR A 1 107 ? 4.396 -17.000 -0.287 1.00 63.59 107 THR A CA 1
ATOM 886 C C . THR A 1 107 ? 3.861 -17.262 -1.700 1.00 63.59 107 THR A C 1
ATOM 888 O O . THR A 1 107 ? 4.644 -17.264 -2.645 1.00 63.59 107 THR A O 1
ATOM 891 N N . GLU A 1 108 ? 2.544 -17.430 -1.853 1.00 58.16 108 GLU A N 1
ATOM 892 C CA . GLU A 1 108 ? 1.854 -17.511 -3.147 1.00 58.16 108 GLU A CA 1
ATOM 893 C C . GLU A 1 108 ? 1.608 -16.127 -3.768 1.00 58.16 108 GLU A C 1
ATOM 895 O O . GLU A 1 108 ? 1.375 -16.007 -4.971 1.00 58.16 108 GLU A O 1
ATOM 900 N N . ASP A 1 109 ? 1.677 -15.070 -2.958 1.00 61.66 109 ASP A N 1
ATOM 901 C CA . ASP A 1 109 ? 1.505 -13.701 -3.396 1.00 61.66 109 ASP A CA 1
ATOM 902 C C . ASP A 1 109 ? 2.850 -13.027 -3.710 1.00 61.66 109 ASP A C 1
ATOM 904 O O . ASP A 1 109 ? 3.695 -12.801 -2.840 1.00 61.66 109 ASP A O 1
ATOM 908 N N . ASP A 1 110 ? 2.994 -12.541 -4.942 1.00 60.16 110 ASP A N 1
ATOM 909 C CA . ASP A 1 110 ? 4.185 -11.816 -5.414 1.00 60.16 110 ASP A CA 1
ATOM 910 C C . ASP A 1 110 ? 4.398 -10.423 -4.766 1.00 60.16 110 ASP A C 1
ATOM 912 O O . ASP A 1 110 ? 5.253 -9.644 -5.205 1.00 60.16 110 ASP A O 1
ATOM 916 N N . TYR A 1 111 ? 3.622 -10.039 -3.744 1.00 66.50 111 TYR A N 1
ATOM 917 C CA . TYR A 1 111 ? 3.748 -8.711 -3.136 1.00 66.50 111 TYR A CA 1
ATOM 918 C C . TYR A 1 111 ? 4.934 -8.660 -2.173 1.00 66.50 111 TYR A C 1
ATOM 920 O O . TYR A 1 111 ? 4.995 -9.373 -1.186 1.00 66.50 111 TYR A O 1
ATOM 928 N N . SER A 1 112 ? 5.837 -7.703 -2.354 1.00 75.19 112 SER A N 1
ATOM 929 C CA . SER A 1 112 ? 6.675 -7.254 -1.236 1.00 75.19 112 SER A CA 1
ATOM 930 C C . SER A 1 112 ? 5.911 -6.229 -0.381 1.00 75.19 112 SER A C 1
ATOM 932 O O . SER A 1 112 ? 5.102 -5.454 -0.905 1.00 75.19 112 SER A O 1
ATOM 934 N N . VAL A 1 113 ? 6.170 -6.211 0.932 1.00 85.06 113 VAL A N 1
ATOM 935 C CA . VAL A 1 113 ? 5.513 -5.303 1.891 1.00 85.06 113 VAL A CA 1
ATOM 936 C C . VAL A 1 113 ? 6.361 -4.050 2.127 1.00 85.06 113 VAL A C 1
ATOM 938 O O . VAL A 1 113 ? 7.550 -4.117 2.459 1.00 85.06 113 VAL A O 1
ATOM 941 N N . TYR A 1 114 ? 5.736 -2.882 1.993 1.00 89.00 114 TYR A N 1
ATOM 942 C CA . TYR A 1 114 ? 6.382 -1.574 2.047 1.00 89.00 114 TYR A CA 1
ATOM 943 C C . TYR A 1 114 ? 5.663 -0.600 2.974 1.00 89.00 114 TYR A C 1
ATOM 945 O O . TYR A 1 114 ? 4.488 -0.731 3.301 1.00 89.00 114 TYR A O 1
ATOM 953 N N . SER A 1 115 ? 6.393 0.440 3.351 1.00 90.81 115 SER A N 1
ATOM 954 C CA . SER A 1 115 ? 5.874 1.686 3.905 1.00 90.81 115 SER A CA 1
ATOM 955 C C . SER A 1 115 ? 6.247 2.839 2.975 1.00 90.81 115 SER A C 1
ATOM 957 O O . SER A 1 115 ? 7.156 2.725 2.150 1.00 90.81 115 SER A O 1
ATOM 959 N N . THR A 1 116 ? 5.576 3.979 3.110 1.00 90.56 116 THR A N 1
ATOM 960 C CA . THR A 1 116 ? 5.979 5.197 2.404 1.00 90.56 116 THR A CA 1
ATOM 961 C C . THR A 1 116 ? 5.731 6.437 3.250 1.00 90.56 116 THR A C 1
ATOM 963 O O . THR A 1 116 ? 4.757 6.525 3.993 1.00 90.56 116 THR A O 1
ATOM 966 N N . LYS A 1 117 ? 6.614 7.432 3.118 1.00 89.19 117 LYS A N 1
ATOM 967 C CA . LYS A 1 117 ? 6.441 8.759 3.735 1.00 89.19 117 LYS A CA 1
ATOM 968 C C . LYS A 1 117 ? 5.487 9.654 2.938 1.00 89.19 117 LYS A C 1
ATOM 970 O O . LYS A 1 117 ? 5.101 10.711 3.438 1.00 89.19 117 LYS A O 1
ATOM 975 N N . ASN A 1 118 ? 5.131 9.247 1.717 1.00 90.81 118 ASN A N 1
ATOM 976 C CA . ASN A 1 118 ? 4.196 9.953 0.844 1.00 90.81 118 ASN A CA 1
ATOM 977 C C . ASN A 1 118 ? 2.727 9.683 1.198 1.00 90.81 118 ASN A C 1
ATOM 979 O O . ASN A 1 118 ? 1.837 10.243 0.564 1.00 90.81 118 ASN A O 1
ATOM 983 N N . LEU A 1 119 ? 2.465 8.848 2.206 1.00 90.50 119 LEU A N 1
ATOM 984 C CA . LEU A 1 119 ? 1.128 8.554 2.705 1.00 90.50 119 LEU A CA 1
ATOM 985 C C . LEU A 1 119 ? 1.047 8.770 4.216 1.00 90.50 119 LEU A C 1
ATOM 987 O O . LEU A 1 119 ? 1.967 8.457 4.971 1.00 90.50 11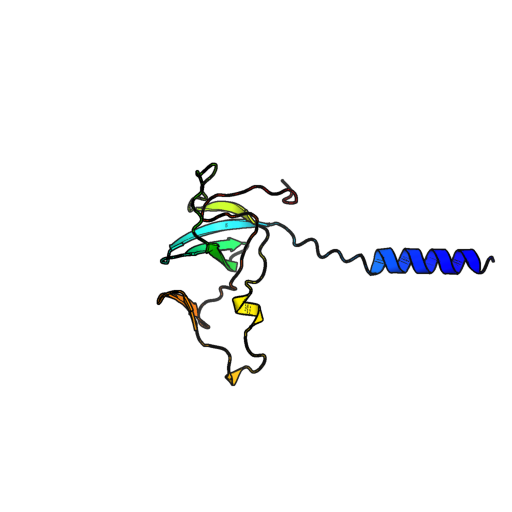9 LEU A O 1
ATOM 991 N N . LYS A 1 120 ? -0.092 9.307 4.652 1.00 90.31 120 LYS A N 1
ATOM 992 C CA . LYS A 1 120 ? -0.531 9.322 6.051 1.00 90.31 120 LYS A CA 1
ATOM 993 C C . LYS A 1 120 ? -1.955 8.778 6.088 1.00 90.31 120 LYS A C 1
ATOM 995 O O . LYS A 1 120 ? -2.886 9.472 5.683 1.00 90.31 120 LYS A O 1
ATOM 1000 N N . GLY A 1 121 ? -2.123 7.523 6.501 1.00 91.50 121 GLY A N 1
ATOM 1001 C CA . GLY A 1 121 ? -3.359 6.790 6.236 1.00 91.50 121 GLY A CA 1
ATOM 1002 C C . GLY A 1 121 ? -3.578 6.666 4.724 1.00 91.50 121 GLY A C 1
ATOM 1003 O O . GLY A 1 121 ? -2.676 6.223 4.013 1.00 91.50 121 GLY A O 1
ATOM 1004 N N . LEU A 1 122 ? -4.729 7.137 4.236 1.00 93.12 122 LEU A N 1
ATOM 1005 C CA . LEU A 1 122 ? -5.042 7.248 2.801 1.00 93.12 122 LEU A CA 1
ATOM 1006 C C . LEU A 1 122 ? -4.743 8.633 2.211 1.00 93.12 122 LEU A C 1
ATOM 1008 O O . LEU A 1 122 ? -5.037 8.886 1.045 1.00 93.12 122 LEU A O 1
ATOM 1012 N N . ASN A 1 123 ? -4.216 9.569 2.998 1.00 92.81 123 ASN A N 1
ATOM 1013 C CA . ASN A 1 123 ? -3.945 10.907 2.500 1.00 92.81 123 ASN A CA 1
ATOM 1014 C C . ASN A 1 123 ? -2.574 10.964 1.823 1.00 92.81 123 ASN A C 1
ATOM 1016 O O . ASN A 1 123 ? -1.546 10.762 2.477 1.00 92.81 123 ASN A O 1
ATOM 1020 N N . TYR A 1 124 ? -2.566 11.310 0.539 1.00 90.94 124 TYR A N 1
ATOM 1021 C CA . TYR A 1 124 ? -1.360 11.571 -0.226 1.00 90.94 124 TYR A CA 1
ATOM 1022 C C . TYR A 1 124 ? -0.687 12.861 0.241 1.00 90.94 124 TYR A C 1
ATOM 1024 O O . TYR A 1 124 ? -1.303 13.924 0.323 1.00 90.94 124 TYR A O 1
ATOM 1032 N N . VAL A 1 125 ? 0.604 12.763 0.538 1.00 87.81 125 VAL A N 1
ATOM 1033 C CA . VAL A 1 125 ? 1.454 13.877 0.944 1.00 87.81 125 VAL A CA 1
ATOM 1034 C C . VAL A 1 125 ? 2.615 13.954 -0.041 1.00 87.81 125 VAL A C 1
ATOM 1036 O O . VAL A 1 125 ? 3.547 13.147 0.007 1.00 87.81 125 VAL A O 1
ATOM 1039 N N . LYS A 1 126 ? 2.580 14.945 -0.939 1.00 72.88 126 LYS A N 1
ATOM 1040 C CA . LYS A 1 126 ? 3.704 15.227 -1.840 1.00 72.88 126 LYS A CA 1
ATOM 1041 C C . LYS A 1 126 ? 4.861 15.767 -0.993 1.00 72.88 126 LYS A C 1
ATOM 1043 O O . LYS A 1 126 ? 4.845 16.919 -0.571 1.00 72.88 126 LYS A O 1
ATOM 1048 N N . ARG A 1 127 ? 5.843 14.919 -0.687 1.00 64.00 127 ARG A N 1
ATOM 1049 C CA . ARG A 1 127 ? 7.126 15.328 -0.102 1.00 64.00 127 ARG A CA 1
ATOM 1050 C C . ARG A 1 127 ? 8.147 15.379 -1.234 1.00 64.00 127 ARG A C 1
ATOM 1052 O O . ARG A 1 127 ? 8.204 14.445 -2.028 1.00 64.00 127 ARG A O 1
ATOM 1059 N N . GLY A 1 128 ? 8.852 16.506 -1.346 1.00 57.06 128 GLY A N 1
ATOM 1060 C CA . GLY A 1 128 ? 9.781 16.798 -2.442 1.00 57.06 128 GLY A CA 1
ATOM 1061 C C . GLY A 1 128 ? 10.798 15.678 -2.659 1.00 57.06 128 GLY A C 1
ATOM 1062 O O . GLY A 1 128 ? 11.221 15.063 -1.683 1.00 57.06 128 GLY A O 1
ATOM 1063 N N . SER A 1 129 ? 11.159 15.462 -3.933 1.00 52.53 129 SER A N 1
ATOM 1064 C CA . SER A 1 129 ? 11.933 14.350 -4.542 1.00 52.53 129 SER A CA 1
ATOM 1065 C C . SER A 1 129 ? 11.142 13.317 -5.369 1.00 52.53 129 SER A C 1
ATOM 1067 O O . SER A 1 129 ? 11.657 12.246 -5.673 1.00 52.53 129 SER A O 1
ATOM 1069 N N . CYS A 1 130 ? 9.931 13.647 -5.830 1.00 53.53 130 CYS A N 1
ATOM 1070 C CA . CYS A 1 130 ? 9.316 12.934 -6.954 1.00 53.53 130 CYS A CA 1
ATOM 1071 C C . CYS A 1 130 ? 9.461 13.790 -8.220 1.00 53.53 130 CYS A C 1
ATOM 1073 O O . CYS A 1 130 ? 8.896 14.889 -8.227 1.00 53.53 130 CYS A O 1
ATOM 1075 N N . PRO A 1 131 ? 10.240 13.359 -9.234 1.00 48.62 131 PRO A N 1
ATOM 1076 C CA . PRO A 1 131 ? 10.305 14.073 -10.506 1.00 48.62 131 PRO A CA 1
ATOM 1077 C C . PRO A 1 131 ? 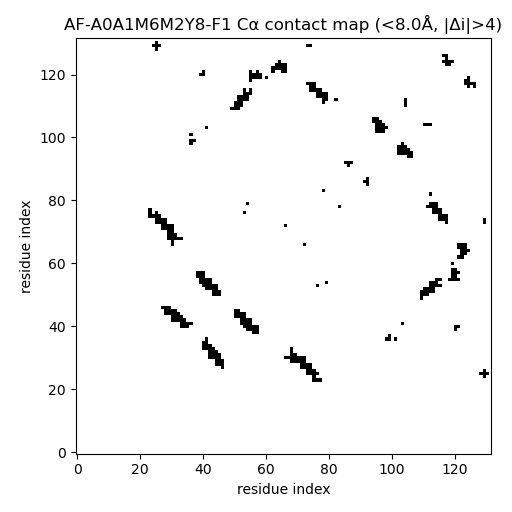8.902 14.120 -11.128 1.00 48.62 131 PRO A C 1
ATOM 1079 O O . PRO A 1 131 ? 8.128 13.170 -10.972 1.00 48.62 131 PRO A O 1
ATOM 1082 N N . ASN A 1 132 ? 8.563 15.272 -11.712 1.00 41.81 132 ASN A N 1
ATOM 1083 C CA . ASN A 1 132 ? 7.310 15.475 -12.443 1.00 41.81 132 ASN A CA 1
ATOM 1084 C C . ASN A 1 132 ? 7.337 14.709 -13.767 1.00 41.81 132 ASN A C 1
ATOM 1086 O O . ASN A 1 132 ? 8.440 14.610 -14.351 1.00 41.81 132 ASN A O 1
#

Foldseek 3Di:
DDPVVVVVVVVVVVVVVVPPPVLLAWDKWAFADWDDDPFWIWTWTDDPNQIATEIAGDDDDDAPAFDDHRDIDTWRWDQDVVVVPADPDPVRGPQFDDDNNRTNDGPVDRYGYTYTPQDHHRHGRDDPNHDD